Protein AF-A0A9Q9AED3-F1 (afdb_monomer)

Mean predicted aligned error: 9.0 Å

Foldseek 3Di:
DDDDPPPLDQPDPVVCCCQQPVQLVVLLVQLCCLQVVVQVNVCLLAPDDDDDDPVSNVVSNVSSVVSNVLSCCSNPVVVVDSDPVSVVVSVVVVVVVVVVVVVVSVVRPPVSVVPPVVD

pLDDT: mean 78.21, std 12.13, range [43.5, 91.06]

Organism: NCBI:txid215465

Structure (mmCIF, N/CA/C/O backbone):
data_AF-A0A9Q9AED3-F1
#
_entry.id   AF-A0A9Q9AED3-F1
#
loop_
_atom_site.group_PDB
_atom_site.id
_atom_site.type_symbol
_atom_site.label_atom_id
_atom_site.label_alt_id
_atom_site.label_comp_id
_atom_site.label_asym_id
_atom_site.label_entity_id
_atom_site.label_seq_id
_atom_site.pdbx_PDB_ins_code
_atom_site.Cartn_x
_atom_site.Cartn_y
_atom_site.Cartn_z
_atom_site.occupancy
_atom_site.B_iso_or_equiv
_atom_site.auth_seq_id
_atom_site.auth_comp_id
_atom_site.auth_asym_id
_atom_site.auth_atom_id
_atom_site.pdbx_PDB_model_num
ATOM 1 N N . MET A 1 1 ? -17.753 11.202 43.738 1.00 50.88 1 MET A N 1
ATOM 2 C CA . MET A 1 1 ? -17.076 11.239 42.422 1.00 50.88 1 MET A CA 1
ATOM 3 C C . MET A 1 1 ? -17.763 10.191 41.552 1.00 50.88 1 MET A C 1
ATOM 5 O O . MET A 1 1 ? -17.590 9.012 41.816 1.00 50.88 1 MET A O 1
ATOM 9 N N . ALA A 1 2 ? -18.670 10.587 40.654 1.00 43.50 2 ALA A N 1
ATOM 10 C CA . ALA A 1 2 ? -19.423 9.626 39.841 1.00 43.50 2 ALA A CA 1
ATOM 11 C C . ALA A 1 2 ? -18.534 9.083 38.704 1.00 43.50 2 ALA A C 1
ATOM 13 O O . ALA A 1 2 ? -17.811 9.878 38.094 1.00 43.50 2 ALA A O 1
ATOM 14 N N . PRO A 1 3 ? -18.558 7.772 38.406 1.00 55.03 3 PRO A N 1
ATOM 15 C CA . PRO A 1 3 ? -17.808 7.220 37.289 1.00 55.03 3 PRO A CA 1
ATOM 16 C C . PRO A 1 3 ? -18.355 7.796 35.980 1.00 55.03 3 PRO A C 1
ATOM 18 O O . PRO A 1 3 ? -19.544 7.706 35.676 1.00 55.03 3 PRO A O 1
ATOM 21 N N . ARG A 1 4 ? -17.474 8.437 35.209 1.00 52.00 4 ARG A N 1
ATOM 22 C CA . ARG A 1 4 ? -17.780 8.938 33.871 1.00 52.00 4 ARG A CA 1
ATOM 23 C C . ARG A 1 4 ? -17.922 7.713 32.968 1.00 52.00 4 ARG A C 1
ATOM 25 O O . ARG A 1 4 ? -16.920 7.171 32.517 1.00 52.00 4 ARG A O 1
ATOM 32 N N . ASN A 1 5 ? -19.152 7.261 32.734 1.00 50.03 5 ASN A N 1
ATOM 33 C CA . ASN A 1 5 ? -19.439 6.274 31.698 1.00 50.03 5 ASN A CA 1
ATOM 34 C C . ASN A 1 5 ? -19.108 6.906 30.342 1.00 50.03 5 ASN A C 1
ATOM 36 O O . ASN A 1 5 ? -19.946 7.544 29.710 1.00 50.03 5 ASN A O 1
ATOM 40 N N . THR A 1 6 ? -17.862 6.768 29.896 1.00 56.69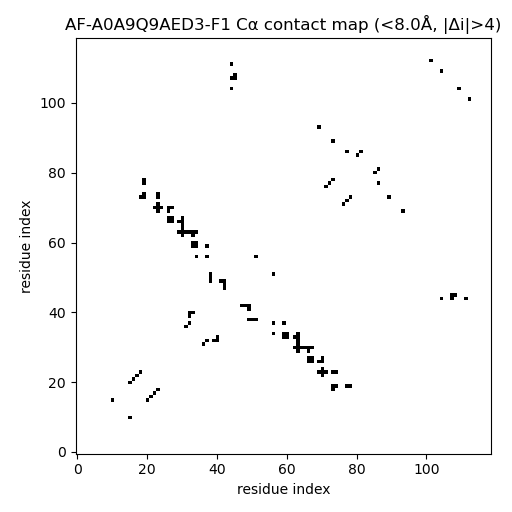 6 THR A N 1
ATOM 41 C CA . THR A 1 6 ? -17.504 6.945 28.493 1.00 56.69 6 THR A CA 1
ATOM 42 C C . THR A 1 6 ? -18.155 5.806 27.731 1.00 56.69 6 THR A C 1
ATOM 44 O O . THR A 1 6 ? -17.553 4.751 27.548 1.00 56.69 6 THR A O 1
ATOM 47 N N . SER A 1 7 ? -19.411 5.999 27.324 1.00 56.72 7 SER A N 1
ATOM 48 C CA . SER A 1 7 ? -20.025 5.181 26.288 1.00 56.72 7 SER A CA 1
ATOM 49 C C . SER A 1 7 ? -19.101 5.260 25.077 1.00 56.72 7 SER A C 1
ATOM 51 O O . SER A 1 7 ? -19.026 6.303 24.420 1.00 56.72 7 SER A O 1
ATOM 53 N N . VAL A 1 8 ? -18.328 4.203 24.834 1.00 59.16 8 VAL A N 1
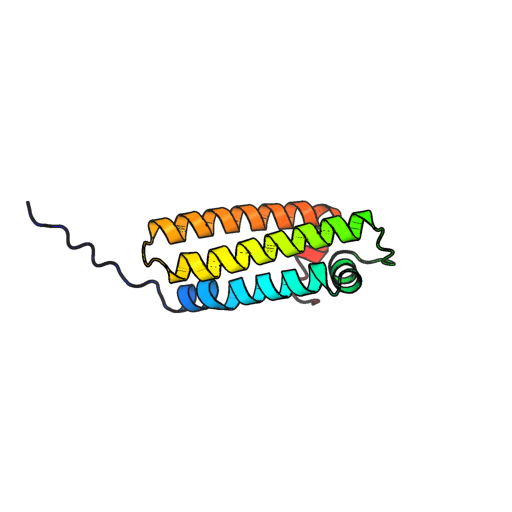ATOM 54 C CA . VAL A 1 8 ? -17.551 4.065 23.606 1.00 59.16 8 VAL A CA 1
ATOM 55 C C . VAL A 1 8 ? -18.588 3.967 22.502 1.00 59.16 8 VAL A C 1
ATOM 57 O O . VAL A 1 8 ? -19.198 2.921 22.306 1.00 59.16 8 VAL A O 1
ATOM 60 N N . GLN A 1 9 ? -18.881 5.095 21.857 1.00 64.38 9 GLN A N 1
ATOM 61 C CA . GLN A 1 9 ? -19.781 5.078 20.720 1.00 64.38 9 GLN A CA 1
ATOM 62 C C . GLN A 1 9 ? -19.105 4.246 19.6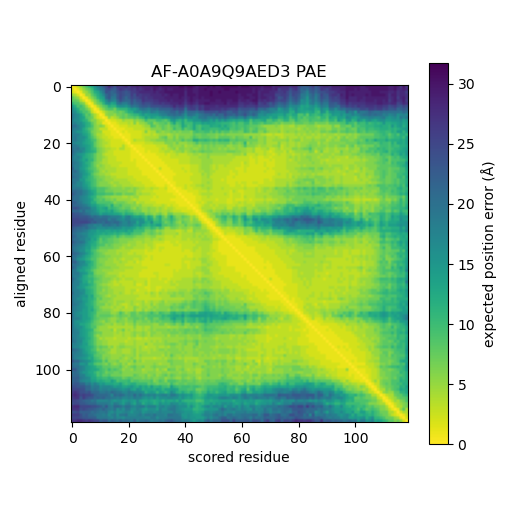28 1.00 64.38 9 GLN A C 1
ATOM 64 O O . GLN A 1 9 ? -17.958 4.549 19.274 1.00 64.38 9 GLN A O 1
ATOM 69 N N . PRO A 1 10 ? -19.759 3.182 19.131 1.00 65.06 10 PRO A N 1
ATOM 70 C CA . PRO A 1 10 ? -19.208 2.393 18.044 1.00 65.06 10 PRO A CA 1
ATOM 71 C C . PRO A 1 10 ? -18.947 3.316 16.852 1.00 65.06 10 PRO A C 1
ATOM 73 O O . PRO A 1 10 ? -19.745 4.211 16.570 1.00 65.06 10 PRO A O 1
ATOM 76 N N . LEU A 1 11 ? -17.803 3.127 16.184 1.00 67.75 11 LEU A N 1
ATOM 77 C CA . LEU A 1 11 ? -17.449 3.946 15.026 1.00 67.75 11 LEU A CA 1
ATOM 78 C C . LEU A 1 11 ? -18.597 3.935 14.000 1.00 67.75 11 LEU A C 1
ATOM 80 O O . LEU A 1 11 ? -19.163 2.862 13.753 1.00 67.75 11 LEU A O 1
ATOM 84 N N . PRO A 1 12 ? -18.922 5.084 13.376 1.00 78.88 12 PRO A N 1
ATOM 85 C CA . PRO A 1 12 ? -19.974 5.137 12.375 1.00 78.88 12 PRO A CA 1
ATOM 86 C C . PRO A 1 12 ? -19.690 4.148 11.242 1.00 78.88 12 PRO A C 1
ATOM 88 O O . PRO A 1 12 ? -18.557 4.031 10.769 1.00 78.88 12 PRO A O 1
ATOM 91 N N . PHE A 1 13 ? -20.738 3.457 10.796 1.00 77.50 13 PHE A N 1
ATOM 92 C CA . PHE A 1 13 ? -20.685 2.434 9.752 1.00 77.50 13 PHE A CA 1
ATOM 93 C C . PHE A 1 13 ? -19.848 2.796 8.505 1.00 77.50 13 PHE A C 1
ATOM 95 O O . PHE A 1 13 ? -19.041 1.952 8.113 1.00 77.50 13 PHE A O 1
ATOM 102 N N . PRO A 1 14 ? -19.942 4.006 7.905 1.00 79.25 14 PRO A N 1
ATOM 103 C CA . PRO A 1 14 ? -19.159 4.320 6.705 1.00 79.25 14 PRO A CA 1
ATOM 104 C C . PRO A 1 14 ? -17.645 4.240 6.934 1.00 79.25 14 PRO A C 1
ATOM 106 O O . PRO A 1 14 ? -16.930 3.716 6.087 1.00 79.25 14 PRO A O 1
ATOM 109 N N . TYR A 1 15 ? -17.156 4.668 8.102 1.00 77.62 15 TYR A N 1
ATOM 110 C CA . TYR A 1 15 ? -15.730 4.581 8.427 1.00 77.62 15 TYR A CA 1
ATOM 111 C C . TYR A 1 15 ? -15.273 3.135 8.596 1.00 77.62 15 TYR A C 1
ATOM 113 O O . TYR A 1 15 ? -14.186 2.775 8.163 1.00 77.62 15 TYR A O 1
ATOM 121 N N . ARG A 1 16 ? -16.113 2.283 9.189 1.00 78.38 16 ARG A N 1
ATOM 122 C CA . ARG A 1 16 ? -15.810 0.852 9.311 1.00 78.38 16 ARG A CA 1
ATOM 123 C C . ARG A 1 16 ? -15.760 0.176 7.948 1.00 78.38 16 ARG A C 1
ATOM 125 O O . ARG A 1 16 ? -14.856 -0.612 7.715 1.00 78.38 16 ARG A O 1
ATOM 132 N N . LEU A 1 17 ? -16.700 0.479 7.054 1.00 82.12 17 LEU A N 1
ATOM 133 C CA . LEU A 1 17 ? -16.712 -0.102 5.713 1.00 82.12 17 LEU A CA 1
ATOM 134 C C . LEU A 1 17 ? -15.482 0.329 4.905 1.00 82.12 17 LEU A C 1
ATOM 136 O O . LEU A 1 17 ? -14.833 -0.512 4.291 1.00 82.12 17 LEU A O 1
ATOM 140 N N . PHE A 1 18 ? -15.138 1.615 4.951 1.00 82.94 18 PHE A N 1
ATOM 141 C CA . PHE A 1 18 ? -13.988 2.146 4.229 1.00 82.94 18 PHE A CA 1
ATOM 142 C C . PHE A 1 18 ? -12.666 1.562 4.747 1.00 82.94 18 PHE A C 1
ATOM 144 O O . PHE A 1 18 ? -11.989 0.851 4.010 1.00 82.94 18 PHE A O 1
ATOM 151 N N . PHE A 1 19 ? -12.363 1.753 6.035 1.00 80.19 19 PHE A N 1
ATOM 152 C CA . PHE A 1 19 ? -11.069 1.378 6.617 1.00 80.19 19 PHE A CA 1
ATOM 153 C C . PHE A 1 19 ? -10.873 -0.134 6.803 1.00 80.19 19 PHE A C 1
ATOM 155 O O . PHE A 1 19 ? -9.744 -0.606 6.823 1.00 80.19 19 PHE A O 1
ATOM 162 N N . LEU A 1 20 ? -11.941 -0.928 6.970 1.00 80.12 20 LEU A N 1
ATOM 163 C CA . LEU A 1 20 ? -11.789 -2.383 7.141 1.00 80.12 20 LEU A CA 1
ATOM 164 C C . LEU A 1 20 ? -11.806 -3.152 5.822 1.00 80.12 20 LEU A C 1
ATOM 166 O O . LEU A 1 20 ? -11.343 -4.296 5.800 1.00 80.12 20 LEU A O 1
ATOM 170 N N . TRP A 1 21 ? -12.375 -2.581 4.759 1.00 80.44 21 TRP A N 1
ATOM 171 C CA . TRP A 1 21 ? -12.613 -3.308 3.512 1.00 80.44 21 TRP A CA 1
ATOM 172 C C . TRP A 1 21 ? -12.098 -2.569 2.292 1.00 80.44 21 TRP A C 1
ATOM 174 O O . TRP A 1 21 ? -11.266 -3.121 1.585 1.00 80.44 21 TRP A O 1
ATOM 184 N N . ILE A 1 22 ? -12.578 -1.352 2.035 1.00 84.00 22 ILE A N 1
ATOM 185 C CA . ILE A 1 22 ? -12.253 -0.644 0.789 1.00 84.00 22 ILE A CA 1
ATOM 186 C C . ILE A 1 22 ? -10.756 -0.349 0.720 1.00 84.00 22 ILE A C 1
ATOM 188 O O . ILE A 1 22 ? -10.114 -0.702 -0.267 1.00 84.00 22 ILE A O 1
ATOM 192 N N . GLU A 1 23 ? -10.203 0.244 1.772 1.00 83.12 23 GLU A N 1
ATOM 193 C CA . GLU A 1 23 ? -8.795 0.633 1.841 1.00 83.12 23 GLU A CA 1
ATOM 194 C C . GLU A 1 23 ? -7.854 -0.578 1.754 1.00 83.12 23 GLU A C 1
ATOM 196 O O . GLU A 1 23 ? -7.136 -0.649 0.757 1.00 83.12 23 GLU A O 1
ATOM 201 N N . PRO A 1 24 ? -7.943 -1.606 2.626 1.00 82.62 24 PRO A N 1
ATOM 202 C CA . PRO A 1 24 ? -7.040 -2.756 2.561 1.00 82.62 24 PRO A CA 1
ATOM 203 C C . PRO A 1 24 ? -7.173 -3.570 1.266 1.00 82.62 24 PRO A C 1
ATOM 205 O O . PRO A 1 24 ? -6.198 -4.153 0.797 1.00 82.62 24 PRO A O 1
ATOM 208 N N . ILE A 1 25 ? -8.359 -3.629 0.648 1.00 85.94 25 ILE A N 1
ATOM 209 C CA . ILE A 1 25 ? -8.500 -4.264 -0.672 1.00 85.94 25 ILE A CA 1
ATOM 210 C C . ILE A 1 25 ? -7.790 -3.423 -1.739 1.00 85.94 25 ILE A C 1
ATOM 212 O O . ILE A 1 25 ? -7.101 -3.982 -2.590 1.00 85.94 25 ILE A O 1
ATOM 216 N N . SER A 1 26 ? -7.915 -2.098 -1.687 1.00 84.19 26 SER A N 1
ATOM 217 C CA . SER A 1 26 ? -7.272 -1.190 -2.643 1.00 84.19 26 SER A CA 1
ATOM 218 C C . SER A 1 26 ? -5.745 -1.247 -2.540 1.00 84.19 26 SER A C 1
ATOM 220 O O . SER A 1 26 ? -5.074 -1.393 -3.562 1.00 84.19 26 SER A O 1
ATOM 222 N N . THR A 1 27 ? -5.182 -1.225 -1.327 1.00 85.81 27 THR A N 1
ATOM 223 C CA . THR A 1 27 ? -3.734 -1.391 -1.105 1.00 85.81 27 THR A CA 1
ATOM 224 C C . THR A 1 27 ? -3.243 -2.778 -1.512 1.00 85.81 27 THR A C 1
ATOM 226 O O . THR A 1 27 ? -2.164 -2.885 -2.098 1.00 85.81 27 THR A O 1
ATOM 229 N N . LEU A 1 28 ? -4.035 -3.838 -1.309 1.00 87.69 28 LEU A N 1
ATOM 230 C CA . LEU A 1 28 ? -3.690 -5.185 -1.777 1.00 87.69 28 LEU A CA 1
ATOM 231 C C . LEU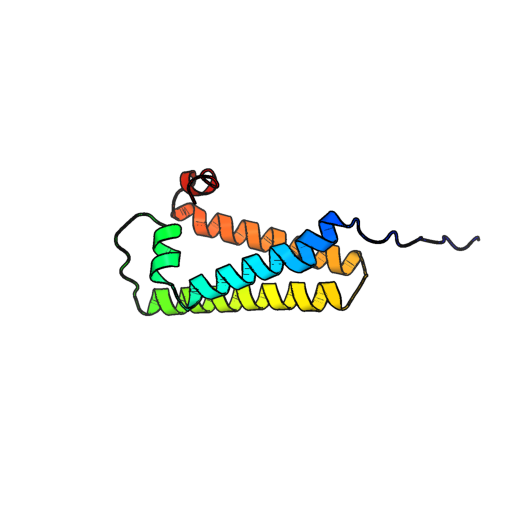 A 1 28 ? -3.649 -5.279 -3.307 1.00 87.69 28 LEU A C 1
ATOM 233 O O . LEU A 1 28 ? -2.736 -5.886 -3.867 1.00 87.69 28 LEU A O 1
ATOM 237 N N . VAL A 1 29 ? -4.624 -4.677 -3.988 1.00 87.19 29 VAL A N 1
ATOM 238 C CA . VAL A 1 29 ? -4.651 -4.599 -5.455 1.00 87.19 29 VAL A CA 1
ATOM 239 C C . VAL A 1 29 ? -3.446 -3.801 -5.959 1.00 87.19 29 VAL A C 1
ATOM 241 O O . VAL A 1 29 ? -2.759 -4.251 -6.876 1.00 87.19 29 VAL A O 1
ATOM 244 N N . GLY A 1 30 ? -3.116 -2.682 -5.309 1.00 84.06 30 GLY A N 1
ATOM 245 C CA . GLY A 1 30 ? -1.897 -1.922 -5.586 1.00 84.06 30 GLY A CA 1
ATOM 246 C C . GLY A 1 30 ? -0.628 -2.767 -5.432 1.00 84.06 30 GLY A C 1
ATOM 247 O O . GLY A 1 30 ? 0.233 -2.744 -6.309 1.00 84.06 30 GLY A O 1
ATOM 248 N N . ALA A 1 31 ? -0.532 -3.580 -4.374 1.00 87.75 31 ALA A N 1
ATOM 249 C CA . ALA A 1 31 ? 0.585 -4.503 -4.164 1.00 87.75 31 ALA A CA 1
ATOM 250 C C . ALA A 1 31 ? 0.685 -5.556 -5.278 1.00 87.75 31 ALA A C 1
ATOM 252 O O . ALA A 1 31 ? 1.780 -5.863 -5.752 1.00 87.75 31 ALA A O 1
ATOM 253 N N . TYR A 1 32 ? -0.455 -6.093 -5.723 1.00 90.56 32 TYR A N 1
ATOM 254 C CA . TYR A 1 32 ? -0.503 -7.053 -6.820 1.00 90.56 32 TYR A CA 1
ATOM 255 C C . TYR A 1 32 ? 0.050 -6.448 -8.113 1.00 90.56 32 TYR A C 1
ATOM 257 O O . TYR A 1 32 ? 0.952 -7.030 -8.719 1.00 90.56 32 TYR A O 1
ATOM 265 N N . PHE A 1 33 ? -0.432 -5.268 -8.512 1.00 86.62 33 PHE A N 1
ATOM 266 C CA . PHE A 1 33 ? 0.048 -4.613 -9.729 1.00 86.62 33 PHE A CA 1
ATOM 267 C C . PHE A 1 33 ? 1.523 -4.217 -9.618 1.00 86.62 33 PHE A C 1
ATOM 269 O O . PHE A 1 33 ? 2.295 -4.496 -10.533 1.00 86.62 33 PHE A O 1
ATOM 276 N N . ALA A 1 34 ? 1.949 -3.680 -8.473 1.00 86.31 34 ALA A N 1
ATOM 277 C CA . ALA A 1 34 ? 3.339 -3.294 -8.242 1.00 86.31 34 ALA A CA 1
ATOM 278 C C . ALA A 1 34 ? 4.327 -4.478 -8.269 1.00 86.31 34 ALA A C 1
ATOM 280 O O . ALA A 1 34 ? 5.510 -4.266 -8.522 1.00 86.31 34 ALA A O 1
ATOM 281 N N . HIS A 1 35 ? 3.893 -5.724 -8.036 1.00 89.06 35 HIS A N 1
ATOM 282 C CA . HIS A 1 35 ? 4.785 -6.890 -8.103 1.00 89.06 35 HIS A CA 1
ATOM 283 C C . HIS A 1 35 ? 4.624 -7.726 -9.374 1.00 89.06 35 HIS A C 1
ATOM 285 O O . HIS A 1 35 ? 5.619 -8.058 -10.014 1.00 89.06 35 HIS A O 1
ATOM 291 N N . PHE A 1 36 ? 3.392 -8.082 -9.740 1.00 87.25 36 PHE A N 1
ATOM 292 C CA . PHE A 1 36 ? 3.117 -9.040 -10.815 1.00 87.25 36 PHE A CA 1
ATOM 293 C C . PHE A 1 36 ? 2.897 -8.386 -12.179 1.00 87.25 36 PHE A C 1
ATOM 295 O O . PHE A 1 36 ? 3.015 -9.060 -13.197 1.00 87.25 36 PHE A O 1
ATOM 302 N N . GLN A 1 37 ? 2.562 -7.096 -12.210 1.00 88.31 37 GLN A N 1
ATOM 303 C CA . GLN A 1 37 ? 2.230 -6.345 -13.424 1.00 88.31 37 GLN A CA 1
ATOM 304 C C . GLN A 1 37 ? 2.974 -5.004 -13.425 1.00 88.31 37 GLN A C 1
ATOM 306 O O . GLN A 1 37 ? 2.386 -3.935 -13.577 1.00 88.31 37 GLN A O 1
ATOM 311 N N . GLN A 1 38 ? 4.290 -5.073 -13.210 1.00 87.44 38 GLN A N 1
ATOM 312 C CA . GLN A 1 38 ? 5.159 -3.908 -13.026 1.00 87.44 38 GLN A CA 1
ATOM 313 C C . GLN A 1 38 ? 5.142 -2.947 -14.216 1.00 87.44 38 GLN A C 1
ATOM 315 O O . GLN A 1 38 ? 5.173 -1.736 -14.018 1.00 87.44 38 GLN A O 1
ATOM 320 N N . GLU A 1 39 ? 5.085 -3.475 -15.441 1.00 84.88 39 GLU A N 1
ATOM 321 C CA . GLU A 1 39 ? 5.052 -2.650 -16.653 1.00 84.88 39 GLU A CA 1
ATOM 322 C C . GLU A 1 39 ? 3.763 -1.835 -16.704 1.00 84.88 39 GLU A C 1
ATOM 324 O O . GLU A 1 39 ? 3.814 -0.610 -16.757 1.00 84.88 39 GLU A O 1
ATOM 329 N N . TYR A 1 40 ? 2.623 -2.507 -16.536 1.00 84.31 40 TYR A N 1
ATOM 330 C CA . TYR A 1 40 ? 1.310 -1.874 -16.455 1.00 84.31 40 TYR A CA 1
ATOM 331 C C . TYR A 1 40 ? 1.234 -0.840 -15.317 1.00 84.31 40 TYR A C 1
ATOM 333 O O . TYR A 1 40 ? 0.742 0.271 -15.502 1.00 84.31 40 TYR A O 1
ATOM 341 N N . TYR A 1 41 ? 1.784 -1.165 -14.141 1.00 83.56 41 TYR A N 1
ATOM 342 C CA . TYR A 1 41 ? 1.873 -0.241 -13.007 1.00 83.56 41 TYR A CA 1
ATOM 343 C C . TYR A 1 41 ? 2.663 1.036 -13.344 1.00 83.56 41 TYR A C 1
ATOM 345 O O . TYR A 1 41 ? 2.269 2.147 -12.973 1.00 83.56 41 TYR A O 1
ATOM 353 N N . MET A 1 42 ? 3.764 0.898 -14.082 1.00 83.19 42 MET A N 1
ATOM 354 C CA . MET A 1 42 ? 4.584 2.031 -14.504 1.00 83.19 42 MET A CA 1
ATOM 355 C C . MET A 1 42 ? 3.948 2.841 -15.633 1.00 83.19 42 MET A C 1
ATOM 357 O O 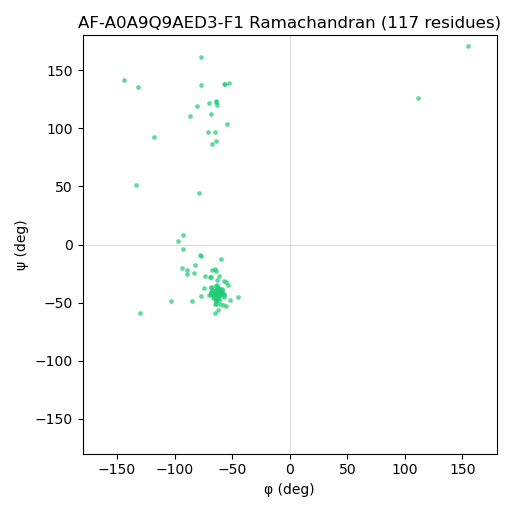. MET A 1 42 ? 4.036 4.064 -15.578 1.00 83.19 42 MET A O 1
ATOM 361 N N . GLU A 1 43 ? 3.266 2.213 -16.594 1.00 82.94 43 GLU A N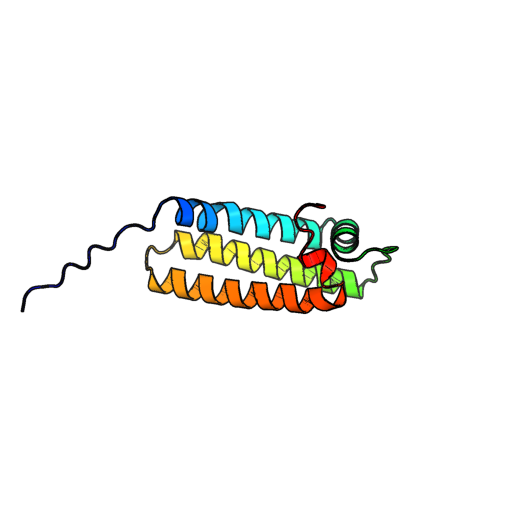 1
ATOM 362 C CA . GLU A 1 43 ? 2.517 2.910 -17.655 1.00 82.94 43 GLU A CA 1
ATOM 363 C C . GLU A 1 43 ? 1.410 3.799 -17.076 1.00 82.94 43 GLU A C 1
ATOM 365 O O . GLU A 1 43 ? 1.235 4.957 -17.470 1.00 82.94 43 GLU A O 1
ATOM 370 N N . MET A 1 44 ? 0.700 3.280 -16.072 1.00 74.88 44 MET A N 1
ATOM 371 C CA . MET A 1 44 ? -0.296 4.041 -15.324 1.00 74.88 44 MET A CA 1
ATOM 372 C C . MET A 1 44 ? 0.334 5.269 -14.642 1.00 74.88 44 MET A C 1
ATOM 374 O O . MET A 1 44 ? -0.181 6.387 -14.730 1.00 74.88 44 MET A O 1
ATOM 378 N N . THR A 1 45 ? 1.513 5.099 -14.040 1.00 74.69 45 THR A N 1
ATOM 379 C CA . THR A 1 45 ? 2.186 6.155 -13.270 1.00 74.69 45 THR A CA 1
ATOM 380 C C . THR A 1 45 ? 2.867 7.203 -14.163 1.00 74.69 45 THR A C 1
ATOM 382 O O . THR A 1 45 ? 2.695 8.401 -13.950 1.00 74.69 45 THR A O 1
ATOM 385 N N . MET A 1 46 ? 3.578 6.809 -15.223 1.00 73.19 46 MET A N 1
ATOM 386 C CA . MET A 1 46 ? 4.292 7.706 -16.145 1.00 73.19 46 MET A CA 1
ATOM 387 C C . MET A 1 46 ? 3.991 7.369 -17.604 1.00 73.19 46 MET A C 1
ATOM 389 O O . MET A 1 46 ? 4.012 6.217 -18.013 1.00 73.19 46 MET A O 1
ATOM 393 N N . SER A 1 47 ? 3.745 8.403 -18.408 1.00 67.56 47 SER A N 1
ATOM 394 C CA . SER A 1 47 ? 3.507 8.245 -19.844 1.00 67.56 47 SER A CA 1
ATOM 395 C C . SER A 1 47 ? 4.838 8.097 -20.589 1.00 67.56 47 SER A C 1
ATOM 397 O O . SER A 1 47 ? 5.663 9.010 -20.560 1.00 67.56 47 SER A O 1
ATOM 399 N N . GLY A 1 48 ? 5.052 6.969 -21.269 1.00 69.25 48 GLY A N 1
ATOM 400 C CA . GLY A 1 48 ? 6.246 6.720 -22.083 1.00 69.25 48 GLY A CA 1
ATOM 401 C C . GLY A 1 48 ? 6.557 5.228 -22.250 1.00 69.25 48 GLY A C 1
ATOM 402 O O . GLY A 1 48 ? 5.924 4.403 -21.599 1.00 69.25 48 GLY A O 1
ATOM 403 N N . PRO A 1 49 ? 7.516 4.861 -23.122 1.00 70.31 49 PRO A N 1
ATOM 404 C CA . PRO A 1 49 ? 7.923 3.470 -23.292 1.00 70.31 49 PRO A CA 1
ATOM 405 C C . PRO A 1 49 ? 8.536 2.929 -21.994 1.00 70.31 49 PRO A C 1
ATOM 407 O O . PRO A 1 49 ? 9.548 3.445 -21.512 1.00 70.31 49 PRO A O 1
ATOM 410 N N . VAL A 1 50 ? 7.925 1.884 -21.439 1.00 76.38 50 VAL A N 1
ATOM 411 C CA . VAL A 1 50 ? 8.383 1.242 -20.207 1.00 76.38 50 VAL A CA 1
ATOM 412 C C . VAL A 1 50 ? 9.427 0.178 -20.544 1.00 76.38 50 VAL A C 1
ATOM 414 O O . VAL A 1 50 ? 9.120 -0.853 -21.124 1.00 76.38 50 VAL A O 1
ATOM 417 N N . ASN A 1 51 ? 10.681 0.439 -20.170 1.00 81.69 51 ASN A N 1
ATOM 418 C CA . ASN A 1 51 ? 11.764 -0.545 -20.180 1.00 81.69 51 ASN A CA 1
ATOM 419 C C . ASN A 1 51 ? 12.254 -0.723 -18.744 1.00 81.69 51 ASN A C 1
ATOM 421 O O . ASN A 1 51 ? 13.107 0.033 -18.277 1.00 81.69 51 ASN A O 1
ATOM 425 N N . LEU A 1 52 ? 11.691 -1.698 -18.031 1.00 83.44 52 LEU A N 1
ATOM 426 C CA . LEU A 1 52 ? 12.054 -1.958 -16.640 1.00 83.44 52 LEU A CA 1
ATOM 427 C C . LEU A 1 52 ? 13.462 -2.542 -16.546 1.00 83.44 52 LEU A C 1
ATOM 429 O O . LEU A 1 52 ? 13.745 -3.620 -17.072 1.00 83.44 52 LEU A O 1
ATOM 433 N N . SER A 1 53 ? 14.349 -1.869 -15.818 1.00 89.25 53 SER A N 1
ATOM 434 C CA . SER A 1 53 ? 15.613 -2.479 -15.424 1.00 89.25 53 SER A CA 1
ATOM 435 C C . SER A 1 53 ? 15.406 -3.447 -14.253 1.00 89.25 53 SER A C 1
ATOM 437 O O . SER A 1 53 ? 14.445 -3.347 -13.487 1.00 89.25 53 SER A O 1
ATOM 439 N N . THR A 1 54 ? 16.361 -4.355 -14.029 1.00 88.88 54 THR A N 1
ATOM 440 C CA . THR A 1 54 ? 16.357 -5.226 -12.837 1.00 88.88 54 THR A CA 1
ATOM 441 C C . THR A 1 54 ? 16.293 -4.420 -11.535 1.00 88.88 54 THR A C 1
ATOM 443 O O . THR A 1 54 ? 15.703 -4.871 -10.558 1.00 88.88 54 THR A O 1
ATOM 446 N N . ARG A 1 55 ? 16.879 -3.215 -11.509 1.00 88.44 55 ARG A N 1
ATOM 447 C CA . ARG A 1 55 ? 16.849 -2.336 -10.331 1.00 88.44 55 ARG A CA 1
ATOM 448 C C . ARG A 1 55 ? 15.442 -1.806 -10.074 1.00 88.44 55 ARG A C 1
ATOM 450 O O . ARG A 1 55 ? 14.999 -1.842 -8.931 1.00 88.44 55 ARG A O 1
ATOM 457 N N . ASP A 1 56 ?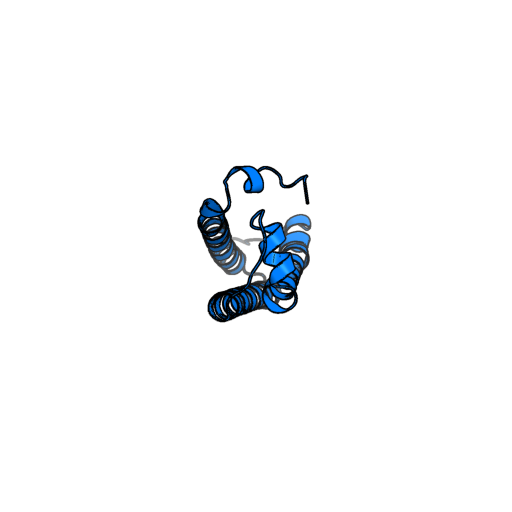 14.737 -1.396 -11.125 1.00 88.19 56 ASP A N 1
ATOM 458 C CA . ASP A 1 56 ? 13.360 -0.899 -11.020 1.00 88.19 56 ASP A CA 1
ATOM 459 C C . ASP A 1 56 ? 12.427 -2.010 -10.540 1.00 88.19 56 ASP A C 1
ATOM 461 O O . ASP A 1 56 ? 11.641 -1.805 -9.621 1.00 88.19 56 ASP A O 1
ATOM 465 N N . SER A 1 57 ? 12.594 -3.224 -11.071 1.00 87.50 57 SER A N 1
ATOM 466 C CA . SER A 1 57 ? 11.819 -4.394 -10.647 1.00 87.50 57 SER A CA 1
ATOM 467 C C . SER A 1 57 ? 12.023 -4.747 -9.167 1.00 87.50 57 SER A C 1
ATOM 469 O O . SER A 1 57 ? 11.065 -5.089 -8.464 1.00 87.50 57 SER A O 1
ATOM 471 N N . ILE A 1 58 ? 13.254 -4.616 -8.652 1.00 90.44 58 ILE A N 1
ATOM 472 C CA . ILE A 1 58 ? 13.543 -4.804 -7.223 1.00 90.44 58 ILE A CA 1
ATOM 473 C C . ILE A 1 58 ? 12.827 -3.736 -6.390 1.00 90.44 58 ILE A C 1
ATOM 475 O O . ILE A 1 58 ? 12.182 -4.078 -5.399 1.00 90.44 58 ILE A O 1
ATOM 479 N N . VAL A 1 59 ? 12.904 -2.463 -6.786 1.00 91.06 59 VAL A N 1
ATOM 480 C CA . VAL A 1 59 ? 12.265 -1.354 -6.057 1.00 91.06 59 VAL A CA 1
ATOM 481 C C . VAL A 1 59 ? 10.739 -1.480 -6.080 1.00 91.06 59 VAL A C 1
ATOM 483 O O . VAL A 1 59 ? 10.106 -1.338 -5.037 1.00 91.06 59 VAL A O 1
ATOM 486 N N . LEU A 1 60 ? 10.144 -1.825 -7.224 1.00 88.44 60 LEU A N 1
ATOM 487 C CA . LEU A 1 60 ? 8.703 -2.070 -7.353 1.00 88.44 60 LEU A CA 1
ATOM 488 C C . LEU A 1 60 ? 8.246 -3.259 -6.500 1.00 88.44 60 LEU A C 1
ATOM 490 O O . LEU A 1 60 ? 7.216 -3.191 -5.835 1.00 88.44 60 LEU A O 1
ATOM 494 N N . SER A 1 61 ? 9.054 -4.315 -6.416 1.00 87.94 61 SER A N 1
ATOM 495 C CA . SER A 1 61 ? 8.772 -5.449 -5.527 1.00 87.94 61 SER A CA 1
ATOM 496 C C . SER A 1 61 ? 8.886 -5.081 -4.045 1.00 87.94 61 SER A C 1
ATOM 498 O O . SER A 1 61 ? 8.095 -5.551 -3.230 1.00 87.94 61 SER A O 1
ATOM 500 N N . GLN A 1 62 ? 9.837 -4.218 -3.677 1.00 90.12 62 GLN A N 1
ATOM 501 C CA . GLN A 1 62 ? 9.932 -3.678 -2.317 1.00 90.12 62 GLN A CA 1
ATOM 502 C C . GLN A 1 62 ? 8.730 -2.788 -1.981 1.00 90.12 62 GLN A C 1
ATOM 504 O O . GLN A 1 62 ? 8.196 -2.887 -0.876 1.00 90.12 62 GLN A O 1
ATOM 509 N N . LEU A 1 63 ? 8.271 -1.975 -2.937 1.00 89.88 63 LEU A N 1
ATOM 510 C CA . LEU A 1 63 ? 7.058 -1.169 -2.810 1.00 89.88 63 LEU A CA 1
ATOM 511 C C . LEU A 1 63 ? 5.823 -2.057 -2.612 1.00 89.88 63 LEU A C 1
ATOM 513 O O . LEU A 1 63 ? 5.064 -1.845 -1.669 1.00 89.88 63 LEU A O 1
ATOM 517 N N . ALA A 1 64 ? 5.664 -3.098 -3.430 1.00 88.50 64 ALA A N 1
ATOM 518 C CA . ALA A 1 64 ? 4.581 -4.066 -3.290 1.00 88.50 64 ALA A CA 1
ATOM 519 C C . ALA A 1 64 ? 4.592 -4.762 -1.922 1.00 88.50 64 ALA A C 1
ATOM 521 O O . ALA A 1 64 ? 3.549 -4.914 -1.287 1.00 88.50 64 ALA A O 1
ATOM 522 N N . ASN A 1 65 ? 5.774 -5.142 -1.430 1.00 90.12 65 ASN A N 1
ATOM 523 C CA . ASN A 1 65 ? 5.918 -5.728 -0.101 1.00 90.12 65 ASN A CA 1
ATOM 524 C C . ASN A 1 65 ? 5.517 -4.743 1.014 1.00 90.12 65 ASN A C 1
ATOM 526 O O . ASN A 1 65 ? 4.913 -5.150 2.005 1.00 90.12 65 ASN A O 1
ATOM 530 N N . LEU A 1 66 ? 5.803 -3.447 0.851 1.00 89.31 66 LEU A N 1
ATOM 531 C CA . LEU A 1 66 ? 5.364 -2.416 1.792 1.00 89.31 66 LEU A CA 1
ATOM 532 C C . LEU A 1 66 ? 3.835 -2.250 1.779 1.00 89.31 66 LEU A C 1
ATOM 534 O O . LEU A 1 66 ? 3.227 -2.213 2.846 1.00 89.31 66 LEU A O 1
ATOM 538 N N . TYR A 1 67 ? 3.203 -2.233 0.600 1.00 88.12 67 TYR A N 1
ATOM 539 C CA . TYR A 1 67 ? 1.740 -2.189 0.463 1.00 88.12 67 TYR A CA 1
ATOM 540 C C . TYR A 1 67 ? 1.049 -3.414 1.059 1.00 88.12 67 TYR A C 1
ATOM 542 O O . TYR A 1 67 ? 0.023 -3.283 1.731 1.00 88.12 67 TYR A O 1
ATOM 550 N N . LEU A 1 68 ? 1.635 -4.601 0.890 1.00 87.38 68 LEU A N 1
ATOM 551 C CA . LEU A 1 68 ? 1.170 -5.806 1.570 1.00 87.38 68 LEU A CA 1
ATOM 552 C C . LEU A 1 68 ? 1.305 -5.663 3.094 1.00 87.38 68 LEU A C 1
ATOM 554 O O . LEU A 1 68 ? 0.389 -6.017 3.834 1.00 87.38 68 LEU A O 1
ATOM 558 N N . GLY A 1 69 ? 2.416 -5.094 3.568 1.00 87.62 69 GLY A N 1
ATOM 559 C CA . GLY A 1 69 ? 2.619 -4.761 4.975 1.00 87.62 69 GLY A CA 1
ATOM 560 C C . GLY A 1 69 ? 1.540 -3.824 5.525 1.00 87.62 69 GLY A C 1
ATOM 561 O O . GLY A 1 69 ? 1.003 -4.092 6.600 1.00 87.62 69 GLY A O 1
ATOM 562 N N . PHE A 1 70 ? 1.177 -2.766 4.795 1.00 86.69 70 PHE A N 1
ATOM 563 C CA . PHE A 1 70 ? 0.091 -1.854 5.178 1.00 86.69 70 PHE A CA 1
ATOM 564 C C . PHE A 1 70 ? -1.261 -2.557 5.207 1.00 86.69 70 PHE A C 1
ATOM 566 O O . PHE A 1 70 ? -1.924 -2.530 6.242 1.00 86.69 70 PHE A O 1
ATOM 573 N N . THR A 1 71 ? -1.584 -3.311 4.154 1.00 87.94 71 THR A N 1
ATOM 574 C CA . THR A 1 71 ? -2.800 -4.133 4.075 1.00 87.94 7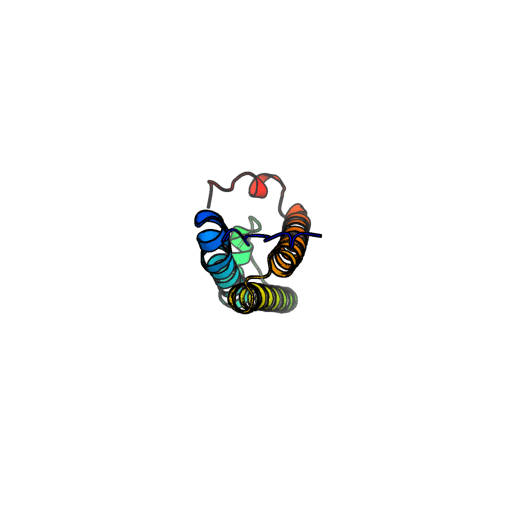1 THR A CA 1
ATOM 575 C C . THR A 1 71 ? -2.941 -5.039 5.298 1.00 87.94 71 THR A C 1
ATOM 577 O O . THR A 1 71 ? -4.005 -5.114 5.908 1.00 87.94 71 THR A O 1
ATOM 580 N N . LEU A 1 72 ? -1.868 -5.737 5.686 1.00 87.31 72 LEU A N 1
ATOM 581 C CA . LEU A 1 72 ? -1.882 -6.631 6.843 1.00 87.31 72 LEU A CA 1
ATOM 582 C C . LEU A 1 72 ? -2.023 -5.863 8.159 1.00 87.31 72 LEU A C 1
ATOM 584 O O . LEU A 1 72 ? -2.769 -6.301 9.032 1.00 87.31 72 LEU A O 1
ATOM 588 N N . ASN A 1 73 ? -1.339 -4.727 8.316 1.00 86.75 73 ASN A N 1
ATOM 589 C CA . ASN A 1 73 ? -1.459 -3.907 9.520 1.00 86.75 73 ASN A CA 1
ATOM 590 C C . ASN A 1 73 ? -2.875 -3.346 9.668 1.00 86.75 73 ASN A C 1
ATOM 592 O O . ASN A 1 73 ? -3.474 -3.512 10.725 1.00 86.75 73 ASN A O 1
ATOM 596 N N . GLU A 1 74 ? -3.453 -2.765 8.621 1.00 85.69 74 GLU A N 1
ATOM 597 C CA . GLU A 1 74 ? -4.851 -2.329 8.617 1.00 85.69 74 GLU A CA 1
ATOM 598 C C . GLU A 1 74 ? -5.784 -3.495 8.916 1.00 85.69 74 GLU A C 1
ATOM 600 O O . GLU A 1 74 ? -6.602 -3.433 9.836 1.00 85.69 74 GLU A O 1
ATOM 605 N N . ALA A 1 75 ? -5.635 -4.599 8.182 1.00 85.81 75 ALA A N 1
ATOM 606 C CA . ALA A 1 75 ? -6.577 -5.691 8.271 1.00 85.81 75 ALA A CA 1
ATOM 607 C C . ALA A 1 75 ? -6.549 -6.383 9.635 1.00 85.81 75 ALA A C 1
ATOM 609 O O . ALA A 1 75 ? -7.615 -6.733 10.143 1.00 85.81 75 ALA A O 1
ATOM 610 N N . LEU A 1 76 ? -5.364 -6.579 10.217 1.00 86.25 76 LEU A N 1
ATOM 611 C CA . LEU A 1 76 ? -5.188 -7.270 11.491 1.00 86.25 76 LEU A CA 1
ATOM 612 C C . LEU A 1 76 ? -5.374 -6.326 12.678 1.00 86.25 76 LEU A C 1
ATOM 614 O O . LEU A 1 76 ? -6.125 -6.659 13.590 1.00 86.25 76 LEU A O 1
ATOM 618 N N . VAL A 1 77 ? -4.743 -5.147 12.685 1.00 84.06 77 VAL A N 1
ATOM 619 C CA . VAL A 1 77 ? -4.764 -4.240 13.846 1.00 84.06 77 VAL A CA 1
ATOM 620 C C . VAL A 1 77 ? -6.147 -3.628 14.029 1.00 84.06 77 VAL A C 1
ATOM 622 O O . VAL A 1 77 ? -6.648 -3.614 15.153 1.00 84.06 77 VAL A O 1
ATOM 625 N N . LEU A 1 78 ? -6.807 -3.189 12.951 1.00 82.00 78 LEU A N 1
ATOM 626 C CA . LEU A 1 78 ? -8.148 -2.605 13.058 1.00 82.00 78 LEU A CA 1
ATOM 627 C C . LEU A 1 78 ? -9.200 -3.653 13.451 1.00 82.00 78 LEU A C 1
ATOM 629 O O . LEU A 1 78 ? -10.177 -3.310 14.110 1.00 82.00 78 LEU A O 1
ATOM 633 N N . ARG A 1 79 ? -8.998 -4.935 13.107 1.00 82.81 79 ARG A N 1
ATOM 634 C CA . ARG A 1 79 ? -9.878 -6.039 13.542 1.00 82.81 79 ARG A CA 1
ATOM 635 C C . ARG A 1 79 ? -9.545 -6.571 14.940 1.00 82.81 79 ARG A C 1
ATOM 637 O O . ARG A 1 79 ? -10.420 -7.136 15.586 1.00 82.81 79 ARG A O 1
ATOM 644 N N . ALA A 1 80 ? -8.310 -6.406 15.412 1.00 85.31 80 ALA A N 1
ATOM 645 C CA . ALA A 1 80 ? -7.867 -6.907 16.713 1.00 85.31 80 ALA A CA 1
ATOM 646 C C . ALA A 1 80 ? -8.246 -5.992 17.889 1.00 85.31 80 ALA A C 1
ATOM 648 O O . ALA A 1 80 ? -8.213 -6.432 19.039 1.00 85.31 80 ALA A O 1
ATOM 649 N N . THR A 1 81 ? -8.584 -4.722 17.645 1.00 81.44 81 THR A N 1
ATOM 650 C CA . THR A 1 81 ? -8.950 -3.789 18.717 1.00 81.44 81 THR A CA 1
ATOM 651 C C . THR A 1 81 ? -10.044 -2.815 18.307 1.00 81.44 81 THR A C 1
ATOM 653 O O . THR A 1 81 ? -10.009 -2.258 17.219 1.00 81.44 81 THR A O 1
ATOM 656 N N . ASP A 1 82 ? -10.961 -2.520 19.230 1.00 78.81 82 ASP A N 1
ATOM 657 C CA . ASP A 1 82 ? -11.931 -1.421 19.115 1.00 78.81 82 ASP A CA 1
ATOM 658 C C . ASP A 1 82 ? -11.424 -0.115 19.763 1.00 78.81 82 ASP A C 1
ATOM 660 O O . ASP A 1 82 ? -12.162 0.863 19.923 1.00 78.81 82 ASP A O 1
ATOM 664 N N . SER A 1 83 ? -10.155 -0.075 20.184 1.00 83.56 83 SER A N 1
ATOM 665 C CA . SER A 1 83 ? -9.575 1.112 20.808 1.00 83.56 83 SER A CA 1
ATOM 666 C C . SER A 1 83 ? -9.425 2.244 19.796 1.00 83.56 83 SER A C 1
ATOM 668 O O . SER A 1 83 ? -8.557 2.218 18.921 1.00 83.56 83 SER A O 1
ATOM 670 N N . ARG A 1 84 ? -10.211 3.309 19.985 1.00 79.31 84 ARG A N 1
ATOM 671 C CA . ARG A 1 84 ? -10.166 4.503 19.130 1.00 79.31 84 ARG A CA 1
ATOM 672 C C . ARG A 1 84 ? -8.781 5.149 19.077 1.00 79.31 84 ARG A C 1
ATOM 674 O O . ARG A 1 84 ? -8.414 5.692 18.045 1.00 79.31 84 ARG A O 1
ATOM 681 N N . ARG A 1 85 ? -7.993 5.067 20.158 1.00 83.81 85 ARG A N 1
ATOM 682 C CA . ARG A 1 85 ? -6.615 5.585 20.167 1.00 83.81 85 ARG A CA 1
ATOM 683 C C . ARG A 1 85 ? -5.726 4.804 19.198 1.00 83.81 85 ARG A C 1
ATOM 685 O O . ARG A 1 85 ? -4.971 5.428 18.470 1.00 83.81 85 ARG A O 1
ATOM 692 N N . VAL A 1 86 ? -5.833 3.473 19.173 1.00 84.88 86 VAL A N 1
ATOM 693 C CA . VAL A 1 86 ? -5.030 2.633 18.267 1.00 84.88 86 VAL A CA 1
ATOM 694 C C . VAL A 1 86 ? -5.431 2.887 16.819 1.00 84.88 86 VAL A C 1
ATOM 696 O O . VAL A 1 86 ? -4.562 3.133 15.989 1.00 84.88 86 VAL A O 1
ATOM 699 N N . TRP A 1 87 ? -6.738 2.928 16.547 1.00 85.75 87 TRP A N 1
ATOM 700 C CA . TRP A 1 87 ? -7.268 3.277 15.229 1.00 85.75 87 TRP A CA 1
ATOM 701 C C . TRP A 1 87 ? -6.748 4.633 14.751 1.00 85.75 87 TRP A C 1
ATOM 703 O O . TRP A 1 87 ? -6.176 4.727 13.675 1.00 85.75 87 TRP A O 1
ATOM 713 N N . SER A 1 88 ? -6.885 5.686 15.561 1.00 83.44 88 SER A N 1
ATOM 714 C CA . SER A 1 88 ? -6.430 7.024 15.172 1.00 83.44 88 SER A CA 1
ATOM 715 C C . SER A 1 88 ? -4.920 7.103 14.945 1.00 83.44 88 SER A C 1
ATOM 717 O O . SER A 1 88 ? -4.499 7.791 14.022 1.00 83.44 88 SER A O 1
ATOM 719 N N . THR A 1 89 ? -4.104 6.409 15.743 1.00 87.31 89 THR A N 1
ATOM 720 C CA . THR A 1 89 ? -2.647 6.396 15.544 1.00 87.31 89 THR A CA 1
ATOM 721 C C . THR A 1 89 ? -2.254 5.662 14.264 1.00 87.31 89 THR A C 1
ATOM 723 O O . THR A 1 89 ? -1.397 6.154 13.534 1.00 87.31 89 THR A O 1
ATOM 726 N N . LEU A 1 90 ? -2.880 4.516 13.971 1.00 87.62 90 LEU A N 1
ATOM 727 C CA . LEU A 1 90 ? -2.601 3.760 12.749 1.00 87.62 90 LEU A CA 1
ATOM 728 C C . LEU A 1 90 ? -2.992 4.565 11.504 1.00 87.62 90 LEU A C 1
ATOM 730 O O . LEU A 1 90 ? -2.172 4.731 10.606 1.00 87.62 90 LEU A O 1
ATOM 734 N N . LEU A 1 91 ? -4.200 5.135 11.499 1.00 85.94 91 LEU A N 1
ATOM 735 C CA . LEU A 1 91 ? -4.702 5.949 10.389 1.00 85.94 91 LEU A CA 1
ATOM 736 C C . LEU A 1 91 ? -3.877 7.221 10.171 1.00 85.94 91 LEU A C 1
ATOM 738 O O . LEU A 1 91 ? -3.675 7.634 9.037 1.00 85.94 91 LEU A O 1
ATOM 742 N N . LEU A 1 92 ? -3.359 7.836 11.239 1.00 86.88 92 LEU A N 1
ATOM 743 C CA . LEU A 1 92 ? -2.440 8.966 11.100 1.00 86.88 92 LEU A CA 1
ATOM 744 C C . LEU A 1 92 ? -1.130 8.545 10.419 1.00 86.88 92 LEU A C 1
ATOM 746 O O . LEU A 1 92 ? -0.620 9.278 9.577 1.00 86.88 92 LEU A O 1
ATOM 750 N N . GLY A 1 93 ? -0.588 7.378 10.778 1.00 86.19 93 GLY A N 1
ATOM 751 C CA . GLY A 1 93 ? 0.606 6.827 10.136 1.00 86.19 93 GLY A CA 1
ATOM 752 C C . GLY A 1 93 ? 0.388 6.538 8.650 1.00 86.19 93 GLY A C 1
ATOM 753 O O . GLY A 1 93 ? 1.232 6.904 7.835 1.00 86.19 93 GLY A O 1
ATOM 754 N N . LEU A 1 94 ? -0.763 5.958 8.305 1.00 85.44 94 LEU A N 1
ATOM 755 C CA . LEU A 1 94 ? -1.179 5.711 6.921 1.00 85.44 94 LEU A CA 1
ATOM 756 C C . LEU A 1 94 ? -1.328 7.004 6.127 1.00 85.44 94 LEU A C 1
ATOM 758 O O . LEU A 1 94 ? -0.726 7.138 5.072 1.00 85.44 94 LEU A O 1
ATOM 762 N N . LEU A 1 95 ? -1.991 8.012 6.694 1.00 85.44 95 LEU A N 1
ATOM 763 C CA . LEU A 1 95 ? -2.130 9.317 6.049 1.00 85.44 95 LEU A CA 1
ATOM 764 C C . LEU A 1 95 ? -0.768 9.967 5.745 1.00 85.44 95 LEU A C 1
ATOM 766 O O . LEU A 1 95 ? -0.578 10.589 4.701 1.00 85.44 95 LEU A O 1
ATOM 770 N N . ILE A 1 96 ? 0.202 9.829 6.653 1.00 84.88 96 ILE A N 1
ATOM 771 C CA . ILE A 1 96 ? 1.569 10.312 6.417 1.00 84.88 96 ILE A CA 1
ATOM 772 C C . ILE A 1 96 ? 2.239 9.513 5.290 1.00 84.88 96 ILE A C 1
ATOM 774 O O . ILE A 1 96 ? 2.932 10.103 4.458 1.00 84.88 96 ILE A O 1
ATOM 778 N N . ALA A 1 97 ? 2.036 8.194 5.244 1.00 85.25 97 ALA A N 1
ATOM 779 C CA . ALA A 1 97 ? 2.550 7.347 4.174 1.00 85.25 97 ALA A CA 1
ATOM 780 C C . ALA A 1 97 ? 1.935 7.707 2.810 1.00 8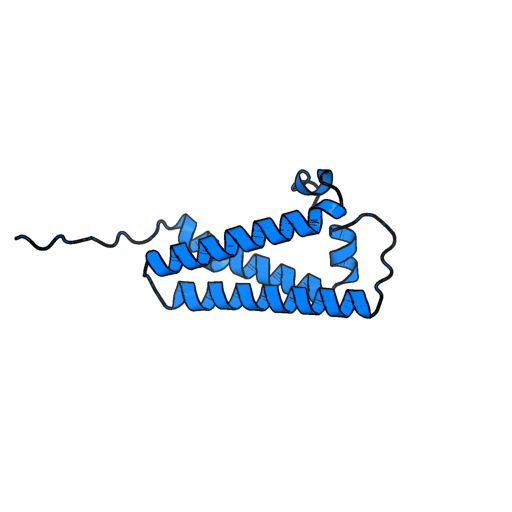5.25 97 ALA A C 1
ATOM 782 O O . ALA A 1 97 ? 2.679 7.802 1.834 1.00 85.25 97 ALA A O 1
ATOM 783 N N . ASP A 1 98 ? 0.637 8.016 2.753 1.00 82.12 98 ASP A N 1
ATOM 784 C CA . ASP A 1 98 ? -0.051 8.475 1.542 1.00 82.12 98 ASP A CA 1
ATOM 785 C C . ASP A 1 98 ? 0.538 9.787 1.023 1.00 82.12 98 ASP A C 1
ATOM 787 O O . ASP A 1 98 ? 0.835 9.916 -0.166 1.00 82.12 98 ASP A O 1
ATOM 791 N N . PHE A 1 99 ? 0.811 10.750 1.910 1.00 81.81 99 PHE A N 1
ATOM 792 C CA . PHE A 1 99 ? 1.525 11.966 1.512 1.00 81.81 99 PHE A CA 1
ATOM 793 C C . PHE A 1 99 ? 2.935 11.669 0.998 1.00 81.81 99 PHE A C 1
ATOM 795 O O . PHE A 1 99 ? 3.377 12.292 0.030 1.00 81.81 99 PHE A O 1
ATOM 802 N N . GLY A 1 100 ? 3.635 10.708 1.604 1.00 82.75 100 GLY A N 1
ATOM 803 C CA . GLY A 1 100 ? 4.925 10.226 1.113 1.00 82.75 100 GLY A CA 1
ATOM 804 C C . GLY A 1 100 ? 4.827 9.621 -0.290 1.00 82.75 100 GLY A C 1
ATOM 805 O O . GLY A 1 100 ? 5.664 9.914 -1.145 1.00 82.75 100 GLY A O 1
ATOM 806 N N . HIS A 1 101 ? 3.782 8.837 -0.556 1.00 79.06 101 HIS A N 1
ATOM 807 C CA . HIS A 1 101 ? 3.528 8.232 -1.860 1.00 79.06 101 HIS A CA 1
ATOM 808 C C . HIS A 1 101 ? 3.217 9.286 -2.934 1.00 79.06 101 HIS A C 1
ATOM 810 O O . HIS A 1 101 ? 3.827 9.271 -4.006 1.00 79.06 101 HIS A O 1
ATOM 816 N N . ILE A 1 102 ? 2.360 10.264 -2.624 1.00 78.88 102 ILE A N 1
ATOM 817 C CA . ILE A 1 102 ? 2.066 11.402 -3.511 1.00 78.88 102 ILE A CA 1
ATOM 818 C C . ILE A 1 102 ? 3.339 12.211 -3.793 1.00 78.88 102 ILE A C 1
ATOM 820 O O . ILE A 1 102 ? 3.607 12.578 -4.938 1.00 78.88 102 ILE A O 1
ATOM 824 N N . TYR A 1 103 ? 4.155 12.469 -2.767 1.00 79.50 103 TYR A N 1
ATOM 825 C CA . TYR A 1 103 ? 5.424 13.177 -2.927 1.00 79.50 103 TYR A CA 1
ATOM 826 C C . TYR A 1 103 ? 6.390 12.424 -3.850 1.00 79.50 103 TYR A C 1
ATOM 828 O O . TYR A 1 103 ? 7.015 13.048 -4.707 1.00 79.50 103 TYR A O 1
ATOM 836 N N . ALA A 1 104 ? 6.478 11.096 -3.727 1.00 77.19 104 ALA A N 1
ATOM 837 C CA . ALA A 1 104 ? 7.277 10.266 -4.626 1.00 77.19 104 ALA A CA 1
ATOM 838 C C . ALA A 1 104 ? 6.768 10.337 -6.079 1.00 77.19 104 ALA A C 1
ATOM 840 O O . ALA A 1 104 ? 7.570 10.423 -7.009 1.00 77.19 104 ALA A O 1
ATOM 841 N N . CYS A 1 105 ? 5.448 10.403 -6.275 1.00 71.56 105 CYS A N 1
ATOM 842 C CA . CYS A 1 105 ? 4.826 10.531 -7.595 1.00 71.56 105 CYS A CA 1
ATOM 843 C C . CYS A 1 105 ? 4.893 11.950 -8.183 1.00 71.56 105 CYS A C 1
ATOM 845 O O . CYS A 1 105 ? 4.634 12.127 -9.369 1.00 71.56 105 CYS A O 1
ATOM 847 N N . LYS A 1 106 ? 5.300 12.974 -7.419 1.00 71.81 106 LYS A N 1
ATOM 848 C CA . LYS A 1 106 ? 5.435 14.355 -7.922 1.00 71.81 106 LYS A CA 1
ATOM 849 C C . LYS A 1 106 ? 6.323 14.445 -9.168 1.00 71.81 106 LYS A C 1
ATOM 851 O O . LYS A 1 106 ? 6.065 15.268 -10.045 1.00 71.81 106 LYS A O 1
ATOM 856 N N . ALA A 1 107 ? 7.361 13.611 -9.246 1.00 68.56 107 ALA A N 1
ATOM 857 C CA . ALA A 1 107 ? 8.269 13.559 -10.390 1.00 68.56 107 ALA A CA 1
ATOM 858 C C . ALA A 1 107 ? 7.604 13.022 -11.674 1.00 68.56 107 ALA A C 1
ATOM 860 O O . ALA A 1 107 ? 8.070 13.337 -12.764 1.00 68.56 107 ALA A O 1
ATOM 861 N N . ALA A 1 108 ? 6.505 12.267 -11.554 1.00 62.78 108 ALA A N 1
ATOM 862 C CA . ALA A 1 108 ? 5.724 11.752 -12.678 1.00 62.78 108 ALA A CA 1
ATOM 863 C C . ALA A 1 108 ? 4.804 12.809 -13.325 1.00 62.78 108 ALA A C 1
ATOM 865 O O . ALA A 1 108 ? 4.254 12.567 -14.397 1.00 62.78 108 ALA A O 1
ATOM 866 N N . GLY A 1 109 ? 4.674 13.987 -12.704 1.00 64.12 109 GLY A N 1
ATOM 867 C CA . GLY A 1 109 ? 3.827 15.088 -13.159 1.00 64.12 109 GLY A CA 1
ATOM 868 C C . GLY A 1 109 ? 2.641 15.310 -12.223 1.00 64.12 109 GLY A C 1
ATOM 869 O O . GLY A 1 109 ? 1.866 14.400 -11.946 1.00 64.12 109 GLY A O 1
ATOM 870 N N . LEU A 1 110 ? 2.486 16.545 -11.738 1.00 60.53 110 LEU A N 1
ATOM 871 C CA . LEU A 1 110 ? 1.388 16.918 -10.839 1.00 60.53 110 LEU A CA 1
ATOM 872 C C . LEU A 1 110 ? 0.008 16.824 -11.510 1.00 60.53 110 LEU A C 1
ATOM 874 O O . LEU A 1 110 ? -0.987 16.709 -10.809 1.00 60.53 110 LEU A O 1
ATOM 878 N N . GLU A 1 111 ? -0.060 16.862 -12.841 1.00 58.12 111 GLU A N 1
ATOM 879 C CA . GLU A 1 111 ? -1.320 16.844 -13.597 1.00 58.12 111 GLU A CA 1
ATOM 880 C C . GLU A 1 111 ? -2.040 15.491 -13.483 1.00 58.12 111 GLU A C 1
ATOM 882 O O . GLU A 1 111 ? -3.228 15.464 -13.167 1.00 58.12 111 GLU A O 1
ATOM 887 N N . LYS A 1 112 ? -1.306 14.369 -13.558 1.00 57.97 112 LYS A N 1
ATOM 888 C CA . LYS A 1 112 ? -1.865 13.019 -13.352 1.00 57.97 112 LYS A CA 1
ATOM 889 C C . LYS A 1 112 ? -2.459 12.801 -11.954 1.00 57.97 112 LYS A C 1
ATOM 891 O O . LYS A 1 112 ? -3.362 11.986 -11.803 1.00 57.97 112 LYS A O 1
ATOM 896 N N . LEU A 1 113 ? -1.983 13.526 -10.934 1.00 56.34 113 LEU A N 1
ATOM 897 C CA . LEU A 1 113 ? -2.551 13.451 -9.578 1.00 56.34 113 LEU A CA 1
ATOM 898 C C . LEU A 1 113 ? -3.958 14.060 -9.501 1.00 56.34 113 LEU A C 1
ATOM 900 O O . LEU A 1 113 ? -4.744 13.659 -8.645 1.00 56.34 113 LEU A O 1
ATOM 904 N N . TYR A 1 114 ? -4.275 15.025 -10.369 1.00 52.00 114 TYR A N 1
ATOM 905 C CA . TYR A 1 114 ? -5.603 15.634 -10.430 1.00 52.00 114 TYR A CA 1
ATOM 906 C C . TYR A 1 114 ? -6.542 14.884 -11.376 1.00 52.00 114 TYR A C 1
ATOM 908 O O . TYR A 1 114 ? -7.743 14.898 -11.141 1.00 52.00 114 TYR A O 1
ATOM 916 N N . GLU A 1 115 ? -6.028 14.168 -12.376 1.00 57.81 115 GLU A N 1
ATOM 917 C CA . GLU A 1 115 ? -6.820 13.398 -13.344 1.00 57.81 115 GLU A CA 1
ATOM 918 C C . GLU A 1 115 ? -7.316 12.037 -12.815 1.00 57.81 115 GLU A C 1
ATOM 920 O O . GLU A 1 115 ? -7.291 11.035 -13.531 1.00 57.81 115 GLU A O 1
ATOM 925 N N . PHE A 1 116 ? -7.832 11.973 -11.583 1.00 52.31 116 PHE A N 1
ATOM 926 C CA . PHE A 1 116 ? -8.373 10.730 -11.001 1.00 52.31 116 PHE A CA 1
ATOM 927 C C . PHE A 1 116 ? -9.548 10.127 -11.802 1.00 52.31 116 PHE A C 1
ATOM 929 O O . PHE A 1 116 ? -9.950 8.995 -11.556 1.00 52.31 116 PHE A O 1
ATOM 936 N N . TRP A 1 117 ? -10.110 10.890 -12.746 1.00 51.44 117 TRP A N 1
ATOM 937 C CA . TRP A 1 117 ? -11.202 10.516 -13.651 1.00 51.44 117 TRP A CA 1
ATOM 938 C C . TRP A 1 117 ? -10.748 9.955 -15.010 1.00 51.44 117 TRP A C 1
ATOM 940 O O . TRP A 1 117 ? -11.602 9.605 -15.818 1.00 51.44 117 TRP A O 1
ATOM 950 N N . THR A 1 118 ? -9.444 9.920 -15.303 1.00 51.56 118 THR A N 1
ATOM 951 C CA . THR A 1 118 ? -8.905 9.379 -16.575 1.00 51.56 118 THR A CA 1
ATOM 952 C C . THR A 1 118 ? -8.427 7.927 -16.481 1.00 51.56 118 THR A C 1
ATOM 954 O O . THR A 1 118 ? -7.921 7.392 -17.467 1.00 51.56 118 THR A O 1
ATOM 957 N N . TRP A 1 119 ? -8.608 7.308 -15.312 1.00 43.62 119 TRP A N 1
ATOM 958 C CA . TRP A 1 119 ? -8.276 5.915 -15.016 1.00 43.62 119 TRP A CA 1
ATOM 959 C C . TRP A 1 119 ? -9.415 4.963 -15.385 1.00 43.62 119 TRP A C 1
ATOM 961 O O . TRP A 1 119 ? -10.592 5.330 -15.155 1.00 43.62 119 TRP A O 1
#

Radius of gyration: 18.13 Å; Cα contacts (8 Å, |Δi|>4): 72; chains: 1; bounding box: 38×26×66 Å

InterPro domains:
  IPR056121 Domain of unknown function DUF7704 [PF24803] (11-119)
  IPR056121 Domain of unknown function DUF7704 [PTHR37019] (4-119)

Solvent-accessible surface area (backbone atoms only — not comparable to full-atom values): 6839 Å² total; per-residue (Å²): 135,80,84,81,80,75,73,78,73,76,78,58,64,71,59,53,49,39,58,63,46,54,47,35,51,51,34,39,51,49,17,47,32,30,53,80,36,44,64,63,46,44,48,73,60,34,90,65,91,81,79,82,47,75,67,52,52,51,52,32,38,51,49,14,52,49,29,43,50,50,23,48,47,43,50,48,53,59,72,72,44,89,50,64,67,58,50,52,53,52,52,51,53,48,54,54,49,49,52,50,52,54,58,66,44,46,82,57,41,67,65,67,72,71,46,76,82,78,115

Secondary structure (DSSP, 8-state):
--------PPPPHHHHHIIIIIHHHHHHHHHHHHHH-HHHHHHHHS-S-----HHHHHHHHHHHHHHHHHHHHHHHHHHH---HHHHHHHHHHHHHHHHHHHHHHGGG-HHHHH-TT--

Sequence (119 aa):
MAPRNTSVQPLPFPYRLFFLWIEPISTLVGAYFAHFQQEYYMEMTMSGPVNLSTRDSIVLSQLANLYLGFTLNEALVLRATDSRRVWSTLLLGLLIADFGHIYACKAAGLEKLYEFWTW